Protein AF-A0A7X5N3C7-F1 (afdb_monomer)

Radius of gyration: 14.05 Å; Cα contacts (8 Å, |Δi|>4): 53; chains: 1; bounding box: 37×25×39 Å

Organism: Xanthomonas perforans (NCBI:txid442694)

Structure (mmCIF, N/CA/C/O backbone):
data_AF-A0A7X5N3C7-F1
#
_entry.id   AF-A0A7X5N3C7-F1
#
loop_
_atom_site.group_PDB
_atom_site.id
_atom_site.type_symbol
_atom_site.label_atom_id
_atom_site.label_alt_id
_atom_site.label_comp_id
_atom_site.label_asym_id
_atom_site.label_entity_id
_atom_site.label_seq_id
_atom_site.pdbx_PDB_ins_code
_atom_site.Cartn_x
_atom_site.Cartn_y
_atom_site.Cartn_z
_atom_site.occupancy
_atom_site.B_iso_or_equiv
_atom_site.auth_seq_id
_atom_site.auth_comp_id
_atom_site.auth_asym_id
_atom_site.auth_atom_id
_atom_site.pdbx_PDB_model_num
ATOM 1 N N . GLU A 1 1 ? 6.137 -14.565 -11.954 1.00 62.22 1 GLU A N 1
ATOM 2 C CA . GLU A 1 1 ? 5.604 -15.771 -11.276 1.00 62.22 1 GLU A CA 1
ATOM 3 C C . GLU A 1 1 ? 6.396 -16.221 -10.043 1.00 62.22 1 GLU A C 1
ATOM 5 O O . GLU A 1 1 ? 5.874 -16.071 -8.949 1.00 62.22 1 GLU A O 1
ATOM 10 N N . ARG A 1 2 ? 7.640 -16.731 -10.144 1.00 67.88 2 ARG A N 1
ATOM 11 C CA . ARG A 1 2 ? 8.374 -17.259 -8.959 1.00 67.88 2 ARG A CA 1
ATOM 12 C C . ARG A 1 2 ? 8.592 -16.236 -7.833 1.00 67.88 2 ARG A C 1
ATOM 14 O O . ARG A 1 2 ? 8.403 -16.576 -6.671 1.00 67.88 2 ARG A O 1
ATOM 21 N N . TRP A 1 3 ? 8.949 -14.995 -8.171 1.00 67.44 3 TRP A N 1
ATOM 22 C CA . TRP A 1 3 ? 9.099 -13.921 -7.179 1.00 67.44 3 TRP A CA 1
ATOM 23 C C . TRP A 1 3 ? 7.766 -13.544 -6.511 1.00 67.44 3 TRP A C 1
ATOM 25 O O . TRP A 1 3 ? 7.725 -13.373 -5.298 1.00 67.44 3 TRP A O 1
ATOM 35 N N . GLU A 1 4 ? 6.668 -13.498 -7.271 1.00 68.25 4 GLU A N 1
ATOM 36 C CA . GLU A 1 4 ? 5.332 -13.180 -6.736 1.00 68.25 4 GLU A CA 1
ATOM 37 C C . GLU A 1 4 ? 4.892 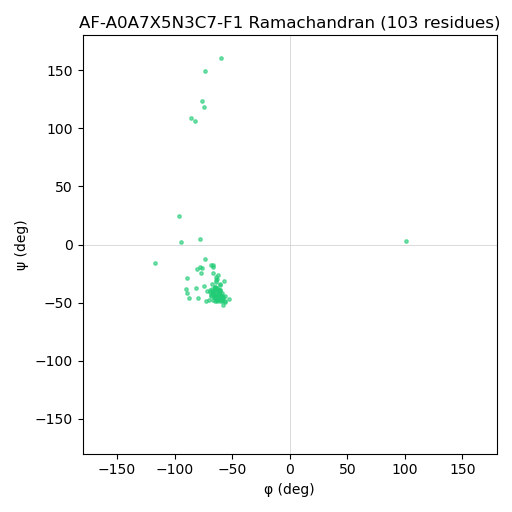-14.200 -5.673 1.00 68.25 4 GLU A C 1
ATOM 39 O O . GLU A 1 4 ? 4.313 -13.828 -4.657 1.00 68.25 4 GLU A O 1
ATOM 44 N N . ILE A 1 5 ? 5.202 -15.486 -5.884 1.00 70.38 5 ILE A N 1
ATOM 45 C CA . ILE A 1 5 ? 4.896 -16.565 -4.931 1.00 70.38 5 ILE A CA 1
ATOM 46 C C . ILE A 1 5 ? 5.762 -16.452 -3.670 1.00 70.38 5 ILE A C 1
ATOM 48 O O . ILE A 1 5 ? 5.256 -16.662 -2.569 1.00 70.38 5 ILE A O 1
ATOM 52 N N . PHE A 1 6 ? 7.048 -16.123 -3.825 1.00 69.62 6 PHE A N 1
ATOM 53 C CA . PHE A 1 6 ? 7.968 -15.928 -2.702 1.00 69.62 6 PHE A CA 1
ATOM 54 C C . PHE A 1 6 ? 7.534 -14.753 -1.820 1.00 69.62 6 PHE A C 1
ATOM 56 O O . PHE A 1 6 ? 7.402 -14.917 -0.614 1.00 69.62 6 PHE A O 1
ATOM 63 N N . GLU A 1 7 ? 7.234 -13.597 -2.417 1.00 70.25 7 GLU A N 1
ATOM 64 C CA . GLU A 1 7 ? 6.740 -12.434 -1.675 1.00 70.25 7 GLU A CA 1
ATOM 65 C C . GLU A 1 7 ? 5.456 -12.768 -0.904 1.00 70.25 7 GLU A C 1
ATOM 67 O O . GLU A 1 7 ? 5.336 -12.468 0.281 1.00 70.25 7 GLU A O 1
ATOM 72 N N . GLN A 1 8 ? 4.505 -13.440 -1.552 1.00 68.88 8 GLN A N 1
ATOM 73 C CA . GLN A 1 8 ? 3.232 -13.759 -0.920 1.00 68.88 8 GLN A CA 1
ATOM 74 C C . GLN A 1 8 ? 3.375 -14.735 0.254 1.00 68.88 8 GLN A C 1
ATOM 76 O O . GLN A 1 8 ? 2.743 -14.536 1.288 1.00 68.88 8 GLN A O 1
ATOM 81 N N . LYS A 1 9 ? 4.184 -15.788 0.104 1.00 65.25 9 LYS A N 1
ATOM 82 C CA . LYS A 1 9 ? 4.322 -16.821 1.137 1.00 65.25 9 LYS A CA 1
ATOM 83 C C . LYS A 1 9 ? 5.241 -16.403 2.275 1.00 65.25 9 LYS A C 1
ATOM 85 O O . LYS A 1 9 ? 4.885 -16.584 3.430 1.00 65.25 9 LYS A O 1
ATOM 90 N N . GLU A 1 10 ? 6.396 -15.842 1.950 1.00 63.47 10 GLU A N 1
ATOM 91 C CA . GLU A 1 10 ? 7.459 -15.633 2.934 1.00 63.47 10 GLU A CA 1
ATOM 92 C C . GLU A 1 10 ? 7.333 -14.268 3.621 1.00 63.47 10 GLU A C 1
ATOM 94 O O . GLU A 1 10 ? 7.532 -14.160 4.829 1.00 63.47 10 GLU A O 1
ATOM 99 N N . VAL A 1 11 ? 6.948 -13.222 2.878 1.00 65.69 11 VAL A N 1
ATOM 100 C CA . VAL A 1 11 ? 6.884 -11.850 3.414 1.00 65.69 11 VAL A CA 1
ATOM 101 C C . VAL A 1 11 ? 5.530 -11.584 4.069 1.00 65.69 11 VAL A C 1
ATOM 103 O O . VAL A 1 11 ? 5.477 -11.070 5.181 1.00 65.69 11 VAL A O 1
ATOM 106 N N . PHE A 1 12 ? 4.423 -11.957 3.418 1.00 70.75 12 PHE A N 1
ATOM 107 C CA . PHE A 1 12 ? 3.085 -11.724 3.977 1.00 70.75 12 PHE A CA 1
ATOM 108 C C . PHE A 1 12 ? 2.573 -12.865 4.861 1.00 70.75 12 PHE A C 1
ATOM 110 O O . PHE A 1 12 ? 1.818 -12.592 5.790 1.00 70.75 12 PHE A O 1
ATOM 117 N N . GLY A 1 13 ? 2.997 -14.112 4.627 1.00 74.75 13 GLY A N 1
ATOM 118 C CA . GLY A 1 13 ? 2.548 -15.259 5.424 1.00 74.75 13 GLY A CA 1
ATOM 119 C C . GLY A 1 13 ? 2.896 -15.136 6.910 1.00 74.75 13 GLY A C 1
ATOM 120 O O . GLY A 1 13 ? 2.055 -15.411 7.757 1.00 74.75 13 GLY A O 1
ATOM 121 N N . SER A 1 14 ? 4.080 -14.611 7.237 1.00 77.56 14 SER A N 1
ATOM 122 C CA . SER A 1 14 ? 4.509 -14.387 8.629 1.00 77.56 14 SER A CA 1
ATOM 123 C C . SER A 1 14 ? 3.690 -13.321 9.375 1.00 77.56 14 SER A C 1
ATOM 125 O O . SER A 1 14 ? 3.672 -13.295 10.604 1.00 77.56 14 SER A O 1
ATOM 127 N N . 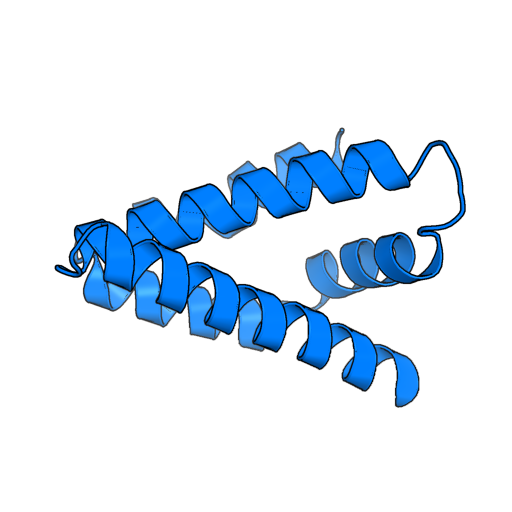LEU A 1 15 ? 2.981 -12.438 8.661 1.00 83.38 15 LEU A N 1
ATOM 128 C CA . LEU A 1 15 ? 2.107 -11.438 9.281 1.00 83.38 15 LEU A CA 1
ATOM 129 C C . LEU A 1 15 ? 0.781 -12.046 9.753 1.00 83.38 15 LEU A C 1
ATOM 131 O O . LEU A 1 15 ? 0.146 -11.494 10.656 1.00 83.38 15 LEU A O 1
ATOM 135 N N . GLU A 1 16 ? 0.345 -13.164 9.166 1.00 82.19 16 GLU A N 1
ATOM 136 C CA . GLU A 1 16 ? -0.910 -13.817 9.555 1.00 82.19 16 GLU A CA 1
ATOM 137 C C . GLU A 1 16 ? -0.845 -14.395 10.977 1.00 82.19 16 GLU A C 1
ATOM 139 O O . GLU A 1 16 ? -1.868 -14.424 11.664 1.00 82.19 16 GLU A O 1
ATOM 144 N N . ASP A 1 17 ? 0.361 -14.706 11.466 1.00 86.75 17 ASP A N 1
ATOM 145 C CA . ASP A 1 17 ? 0.612 -15.175 12.833 1.00 86.75 17 ASP A CA 1
ATOM 146 C C . ASP A 1 17 ? 0.337 -14.106 13.907 1.00 86.75 17 ASP A C 1
ATOM 148 O O . ASP A 1 17 ? 0.172 -14.436 15.081 1.00 86.75 17 ASP A O 1
ATOM 152 N N . VAL A 1 18 ? 0.263 -12.820 13.536 1.00 91.25 18 VAL A N 1
ATOM 153 C CA . VAL A 1 18 ? -0.039 -11.713 14.460 1.00 91.25 18 VAL A CA 1
ATOM 154 C C . VAL A 1 18 ? -1.561 -11.568 14.586 1.00 91.25 18 VAL A C 1
ATOM 156 O O . VAL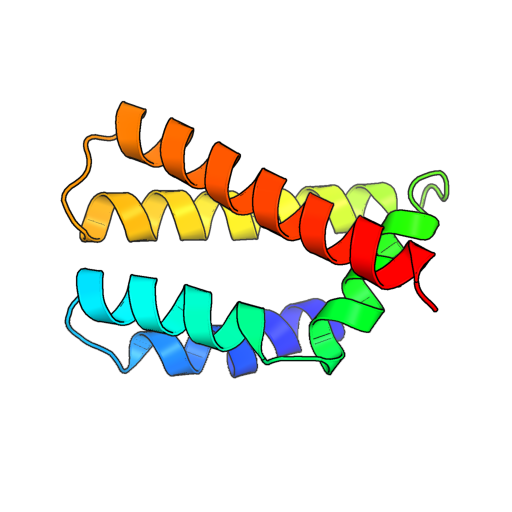 A 1 18 ? -2.176 -11.093 13.631 1.00 91.25 18 VAL A O 1
ATOM 159 N N . PRO A 1 19 ? -2.216 -11.917 15.714 1.00 91.00 19 PRO A N 1
ATOM 160 C CA . PRO A 1 19 ? -3.681 -12.000 15.761 1.00 91.00 19 PRO A CA 1
ATOM 161 C C . PRO A 1 19 ? -4.383 -10.638 15.784 1.00 91.00 19 PRO A C 1
ATOM 163 O O . PRO A 1 19 ? -5.455 -10.494 15.199 1.00 91.00 19 PRO A O 1
ATOM 166 N N . ASP A 1 20 ? -3.791 -9.641 16.452 1.00 95.06 20 ASP A N 1
ATOM 167 C CA . ASP A 1 20 ? -4.351 -8.288 16.529 1.00 95.06 20 ASP A CA 1
ATOM 168 C C . ASP A 1 20 ? -4.166 -7.551 15.188 1.00 95.06 20 ASP A C 1
ATOM 170 O O . ASP A 1 20 ? -3.024 -7.302 14.787 1.00 95.06 20 ASP A O 1
ATOM 174 N N . PRO A 1 21 ? -5.248 -7.140 14.497 1.00 93.38 21 PRO A N 1
ATOM 175 C CA . PRO A 1 21 ? -5.141 -6.480 13.197 1.00 93.38 21 PRO A CA 1
ATOM 176 C C . PRO A 1 21 ? -4.348 -5.174 13.231 1.00 93.38 21 PRO A C 1
ATOM 178 O O . PRO A 1 21 ? -3.634 -4.847 12.282 1.00 93.38 21 PRO A O 1
ATOM 181 N N . SER A 1 22 ? -4.448 -4.426 14.331 1.00 94.12 22 SER A N 1
ATOM 182 C CA . SER A 1 22 ? -3.733 -3.158 14.481 1.00 94.12 22 SER A CA 1
ATOM 183 C C . SER A 1 22 ? -2.229 -3.375 14.668 1.00 94.12 22 SER A C 1
ATOM 185 O O . SER A 1 22 ? -1.423 -2.628 14.107 1.00 94.12 22 SER A O 1
ATOM 187 N N . ALA A 1 23 ? -1.835 -4.390 15.438 1.00 95.06 23 ALA A N 1
ATOM 188 C CA . ALA A 1 23 ? -0.451 -4.825 15.575 1.00 95.06 23 ALA A CA 1
ATOM 189 C C . ALA A 1 23 ? 0.084 -5.405 14.263 1.00 95.06 23 ALA A C 1
ATOM 191 O O . ALA A 1 23 ? 1.188 -5.047 13.863 1.00 95.06 23 ALA A O 1
ATOM 192 N N . ARG A 1 24 ? -0.708 -6.214 13.547 1.00 94.06 24 ARG A N 1
ATOM 193 C CA . ARG A 1 24 ? -0.338 -6.762 12.235 1.00 94.06 24 ARG A CA 1
ATOM 194 C C . ARG A 1 24 ? -0.056 -5.659 11.219 1.00 94.06 24 ARG A C 1
ATOM 196 O O . ARG A 1 24 ? 0.950 -5.705 10.520 1.00 94.06 24 ARG A O 1
ATOM 203 N N . LEU A 1 25 ? -0.907 -4.635 11.167 1.00 92.12 25 LEU A N 1
ATOM 204 C CA . LEU A 1 25 ? -0.708 -3.484 10.288 1.00 92.12 25 LEU A CA 1
ATOM 205 C C . LEU A 1 25 ? 0.564 -2.698 10.649 1.00 92.12 25 LEU A C 1
ATOM 207 O O . LEU A 1 25 ? 1.294 -2.272 9.758 1.00 92.12 25 LEU A O 1
ATOM 211 N N . ARG A 1 26 ? 0.867 -2.532 11.943 1.00 92.56 26 ARG A N 1
ATOM 212 C CA . ARG A 1 26 ? 2.138 -1.936 12.390 1.00 92.56 26 ARG A CA 1
ATOM 213 C C . ARG A 1 26 ? 3.341 -2.788 11.979 1.00 92.56 26 ARG A C 1
ATOM 215 O O . ARG A 1 26 ? 4.303 -2.239 11.447 1.00 92.56 26 ARG A O 1
ATOM 222 N N . ALA A 1 27 ? 3.261 -4.104 12.165 1.00 91.38 27 ALA A N 1
ATOM 223 C CA . ALA A 1 27 ? 4.303 -5.046 11.770 1.00 91.38 27 ALA A CA 1
ATOM 224 C C . ALA A 1 27 ? 4.543 -5.028 10.252 1.00 91.38 27 ALA A C 1
ATOM 226 O O . ALA A 1 27 ? 5.691 -5.019 9.823 1.00 91.38 27 ALA A O 1
ATOM 227 N N . LEU A 1 28 ? 3.486 -4.912 9.439 1.00 89.31 28 LEU A N 1
ATOM 228 C CA . LEU A 1 28 ? 3.599 -4.735 7.989 1.00 89.31 28 LEU A CA 1
ATOM 229 C C . LEU A 1 28 ? 4.446 -3.506 7.632 1.00 89.31 28 LEU A C 1
ATOM 231 O O . LEU A 1 28 ? 5.357 -3.605 6.814 1.00 89.31 28 LEU A O 1
ATOM 235 N N . PHE A 1 29 ? 4.157 -2.349 8.235 1.00 88.69 29 PHE A N 1
ATOM 236 C CA . PHE A 1 29 ? 4.931 -1.134 7.970 1.00 88.69 29 PHE A CA 1
ATOM 237 C C . PHE A 1 29 ? 6.389 -1.273 8.411 1.00 88.69 29 PHE A C 1
ATOM 239 O O . PHE A 1 29 ? 7.278 -0.791 7.715 1.00 88.69 29 PHE A O 1
ATOM 246 N N . GLN A 1 30 ? 6.647 -1.948 9.532 1.00 88.38 30 GLN A N 1
ATOM 247 C CA . GLN A 1 30 ? 8.009 -2.220 9.991 1.00 88.38 30 GLN A CA 1
ATOM 248 C C . GLN A 1 30 ? 8.752 -3.150 9.031 1.00 88.38 30 GLN A C 1
ATOM 250 O O . GLN A 1 30 ? 9.882 -2.846 8.663 1.00 88.38 30 GLN A O 1
ATOM 255 N N . LEU A 1 31 ? 8.115 -4.228 8.577 1.00 84.19 31 LEU A N 1
ATOM 256 C CA . LEU A 1 31 ? 8.684 -5.173 7.620 1.00 84.19 31 LEU A CA 1
ATOM 257 C C . LEU A 1 31 ? 9.079 -4.463 6.319 1.00 84.19 31 LEU A C 1
ATOM 259 O O . LEU A 1 31 ? 10.231 -4.505 5.902 1.00 84.19 31 LEU A O 1
ATOM 263 N N . VAL A 1 32 ? 8.146 -3.713 5.731 1.00 81.56 32 VAL A N 1
ATOM 264 C CA . VAL A 1 32 ? 8.365 -2.959 4.487 1.00 81.56 32 VAL A CA 1
ATOM 265 C C . VAL A 1 32 ? 9.346 -1.789 4.671 1.00 81.56 32 VAL A C 1
ATOM 267 O O . VAL A 1 32 ? 9.885 -1.284 3.700 1.00 81.56 32 VAL A O 1
ATOM 270 N N . ALA A 1 33 ? 9.623 -1.336 5.892 1.00 78.81 33 ALA A N 1
ATOM 271 C CA . ALA A 1 33 ? 10.663 -0.331 6.119 1.00 78.81 33 ALA A CA 1
ATOM 272 C C . ALA A 1 33 ? 12.087 -0.924 6.157 1.00 78.81 33 ALA A C 1
ATOM 274 O O . ALA A 1 33 ? 13.046 -0.183 5.958 1.00 78.81 33 ALA A O 1
ATOM 275 N N . HIS A 1 34 ? 12.238 -2.230 6.419 1.00 76.25 34 HIS A N 1
ATOM 276 C CA . HIS A 1 34 ? 13.542 -2.870 6.655 1.00 76.25 34 HIS A CA 1
ATOM 277 C C . HIS A 1 34 ? 13.916 -3.948 5.615 1.00 76.25 34 HIS A C 1
ATOM 279 O O . HIS A 1 34 ? 15.085 -4.322 5.522 1.00 76.25 34 HIS A O 1
ATOM 285 N N . GLU A 1 35 ? 12.967 -4.448 4.818 1.00 68.69 35 GLU A N 1
ATOM 286 C CA . GLU A 1 35 ? 13.190 -5.546 3.863 1.00 68.69 35 GLU A CA 1
ATOM 287 C C . GLU A 1 35 ? 13.800 -5.099 2.525 1.00 68.69 35 GLU A C 1
ATOM 289 O O . GLU A 1 35 ? 13.126 -4.574 1.648 1.00 68.69 35 GLU A O 1
ATOM 294 N N . VAL A 1 36 ? 15.082 -5.384 2.289 1.00 63.47 36 VAL A N 1
ATOM 295 C CA . VAL A 1 36 ? 15.807 -4.848 1.117 1.00 63.47 36 VAL A CA 1
ATOM 296 C C . VAL A 1 36 ? 15.558 -5.634 -0.183 1.00 63.47 36 VAL A C 1
ATOM 298 O O . VAL A 1 36 ? 15.471 -5.051 -1.265 1.00 63.47 36 VAL A O 1
ATOM 301 N N . LYS A 1 37 ? 15.440 -6.969 -0.128 1.00 66.81 37 LYS A N 1
ATOM 302 C CA . LYS A 1 37 ? 15.436 -7.809 -1.349 1.00 66.81 37 LYS A CA 1
ATOM 303 C C . LYS A 1 37 ? 14.174 -7.668 -2.216 1.00 66.81 37 LYS A C 1
ATOM 305 O O . LYS A 1 37 ? 14.323 -7.487 -3.427 1.00 66.81 37 LYS A O 1
ATOM 310 N N . PRO A 1 38 ? 12.941 -7.728 -1.672 1.00 72.19 38 PRO A N 1
ATOM 311 C CA . PRO A 1 38 ? 11.732 -7.539 -2.478 1.00 72.19 38 PRO A CA 1
ATOM 312 C C . PRO A 1 38 ? 11.652 -6.133 -3.082 1.00 72.19 38 PRO A C 1
ATOM 314 O O . PRO A 1 38 ? 11.096 -5.953 -4.165 1.00 72.19 38 PRO A O 1
ATOM 317 N N . HIS A 1 39 ? 12.237 -5.143 -2.402 1.00 78.38 39 HIS A N 1
ATOM 318 C CA . HIS A 1 39 ? 12.270 -3.754 -2.850 1.00 78.38 39 HIS A CA 1
ATOM 319 C C . HIS A 1 39 ? 13.106 -3.573 -4.105 1.00 78.38 39 HIS A C 1
ATOM 321 O O . HIS A 1 39 ? 12.635 -2.909 -5.018 1.00 78.38 39 HIS A O 1
ATOM 327 N N . VAL A 1 40 ? 14.271 -4.223 -4.192 1.00 80.06 40 VAL A N 1
ATOM 328 C CA . VAL A 1 40 ? 15.132 -4.164 -5.386 1.00 80.06 40 VAL A CA 1
ATOM 329 C C . VAL A 1 40 ? 14.423 -4.745 -6.610 1.00 80.06 40 VAL A C 1
ATOM 331 O O . VAL A 1 40 ? 14.415 -4.142 -7.674 1.00 80.06 40 VAL A O 1
ATOM 334 N N . ILE A 1 41 ? 13.775 -5.906 -6.483 1.00 82.69 41 ILE A N 1
ATOM 335 C CA . ILE A 1 41 ? 13.081 -6.513 -7.632 1.00 82.69 41 ILE A CA 1
ATOM 336 C C . ILE A 1 41 ? 11.915 -5.629 -8.073 1.00 82.69 41 ILE A C 1
ATOM 338 O O . ILE A 1 41 ? 11.754 -5.355 -9.261 1.00 82.69 41 ILE A O 1
ATOM 342 N N . TYR A 1 42 ? 11.108 -5.160 -7.121 1.00 83.94 42 TYR A N 1
ATOM 343 C CA . TYR A 1 42 ? 9.974 -4.305 -7.439 1.00 83.94 42 TYR A CA 1
ATOM 344 C C . TYR A 1 42 ? 10.411 -2.962 -8.038 1.00 83.94 42 TYR A C 1
ATOM 346 O O . TYR A 1 42 ? 9.770 -2.466 -8.961 1.00 83.94 42 TYR A O 1
ATOM 354 N N . SER A 1 43 ? 11.516 -2.392 -7.558 1.00 85.88 43 SER A N 1
ATOM 355 C CA . SER A 1 43 ? 12.056 -1.129 -8.049 1.00 85.88 43 SER A CA 1
ATOM 356 C C . SER A 1 43 ? 12.617 -1.252 -9.473 1.00 85.88 43 SER A C 1
ATOM 358 O O . SER A 1 43 ? 12.345 -0.387 -10.304 1.00 85.88 43 SER A O 1
ATOM 360 N N . GLU A 1 44 ? 13.290 -2.355 -9.813 1.00 87.56 44 GLU A N 1
ATOM 361 C CA . GLU A 1 44 ? 13.718 -2.628 -11.193 1.00 87.56 44 GLU A CA 1
ATOM 362 C C . GLU A 1 44 ? 12.524 -2.835 -12.139 1.00 87.56 44 GLU A C 1
ATOM 364 O O . GLU A 1 44 ? 12.524 -2.334 -13.264 1.00 87.56 44 GLU A O 1
ATOM 369 N N . L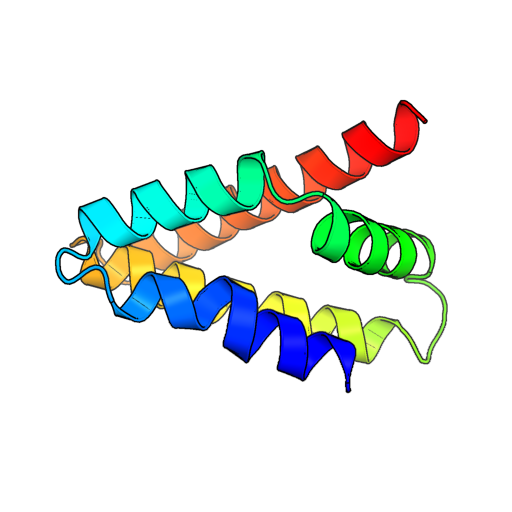EU A 1 45 ? 11.454 -3.492 -11.677 1.00 88.06 45 LEU A N 1
ATOM 370 C CA . LEU A 1 45 ? 10.215 -3.596 -12.457 1.00 88.06 45 LEU A CA 1
ATOM 371 C C . LEU A 1 45 ? 9.556 -2.221 -12.668 1.00 88.06 45 LEU A C 1
ATOM 373 O O . LEU A 1 45 ? 9.037 -1.959 -13.751 1.00 88.06 45 LEU A O 1
ATOM 377 N N . LEU A 1 46 ? 9.608 -1.323 -11.677 1.00 87.44 46 LEU A N 1
ATOM 378 C CA . LEU A 1 46 ? 9.130 0.055 -11.832 1.00 87.44 46 LEU A CA 1
ATOM 379 C C . LEU A 1 46 ? 9.954 0.845 -12.863 1.00 87.44 46 LEU A C 1
ATOM 381 O O . LEU A 1 46 ? 9.376 1.621 -13.622 1.00 87.44 46 LEU A O 1
ATOM 385 N N . LYS A 1 47 ? 11.276 0.638 -12.941 1.00 87.81 47 LYS A N 1
ATOM 386 C CA . LYS A 1 47 ? 12.123 1.257 -13.982 1.00 87.81 47 LYS A CA 1
ATOM 387 C C . LYS A 1 47 ? 11.765 0.775 -15.390 1.00 87.81 47 LYS A C 1
ATOM 389 O O . LYS A 1 47 ? 11.883 1.534 -16.344 1.00 87.81 47 LYS A O 1
ATOM 394 N N . ALA A 1 48 ? 11.315 -0.472 -15.521 1.00 89.50 48 ALA A N 1
ATOM 395 C CA . ALA A 1 48 ? 10.994 -1.106 -16.797 1.00 89.50 48 ALA A CA 1
ATOM 396 C C . ALA A 1 48 ? 9.497 -1.041 -17.167 1.00 89.50 48 ALA A C 1
ATOM 398 O O . ALA A 1 48 ? 9.022 -1.881 -17.932 1.00 89.50 48 ALA A O 1
ATOM 399 N N . LEU A 1 49 ? 8.738 -0.068 -16.645 1.00 86.94 49 LEU A N 1
ATOM 400 C CA . LEU A 1 49 ? 7.285 0.048 -16.860 1.00 86.94 49 LEU A CA 1
ATOM 401 C C . LEU A 1 49 ? 6.862 0.131 -18.335 1.00 86.94 49 LEU A C 1
ATOM 403 O O . LEU A 1 49 ? 5.788 -0.361 -18.688 1.00 86.94 49 LEU A O 1
ATOM 407 N N . ASP A 1 50 ? 7.705 0.707 -19.191 1.00 88.62 50 ASP A N 1
ATOM 408 C CA . ASP A 1 50 ? 7.448 0.813 -20.632 1.00 88.62 50 ASP A CA 1
ATOM 409 C C . ASP A 1 50 ? 7.617 -0.525 -21.369 1.00 88.62 50 ASP A C 1
ATOM 411 O O . ASP A 1 50 ? 7.192 -0.673 -22.516 1.00 88.62 50 ASP A O 1
ATOM 415 N N . HIS A 1 51 ? 8.199 -1.537 -20.717 1.00 91.75 51 HIS A N 1
ATOM 416 C CA . HIS A 1 51 ? 8.345 -2.857 -21.304 1.00 91.75 51 HIS A CA 1
ATOM 417 C C . HIS A 1 51 ? 6.996 -3.608 -21.279 1.00 91.75 51 HIS A C 1
ATOM 419 O O . HIS A 1 51 ? 6.435 -3.852 -20.203 1.00 91.75 51 HIS A O 1
ATOM 425 N N . PRO A 1 52 ? 6.476 -4.079 -22.431 1.00 90.81 52 PRO A N 1
ATOM 426 C CA . PRO A 1 52 ? 5.122 -4.635 -22.530 1.00 90.81 52 PRO A CA 1
ATOM 427 C C . PRO A 1 52 ? 4.900 -5.893 -21.676 1.00 90.81 52 PRO A C 1
ATOM 429 O O . PRO A 1 52 ? 3.784 -6.146 -21.232 1.00 90.81 52 PRO A O 1
ATOM 432 N N . ALA A 1 53 ? 5.954 -6.664 -21.387 1.00 90.44 53 ALA A N 1
ATOM 433 C CA . ALA A 1 53 ? 5.866 -7.817 -20.484 1.00 90.44 53 ALA A CA 1
ATOM 434 C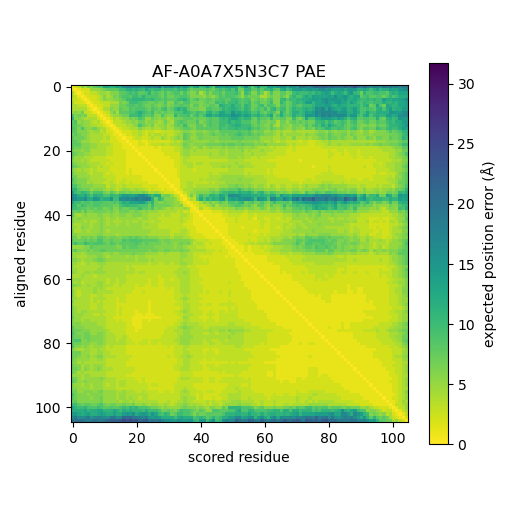 C . ALA A 1 53 ? 5.834 -7.448 -18.984 1.00 90.44 53 ALA A C 1
ATOM 436 O O . ALA A 1 53 ? 5.414 -8.264 -18.166 1.00 90.44 53 ALA A O 1
ATOM 437 N N . VAL A 1 54 ? 6.278 -6.243 -18.611 1.00 89.94 54 VAL A N 1
ATOM 438 C CA . VAL A 1 54 ? 6.414 -5.810 -17.209 1.00 89.94 54 VAL A CA 1
ATOM 439 C C . VAL A 1 54 ? 5.127 -5.173 -16.704 1.00 89.94 54 VAL A C 1
ATOM 441 O O . VAL A 1 54 ? 4.682 -5.479 -15.597 1.00 89.94 54 VAL A O 1
ATOM 444 N N . ARG A 1 55 ? 4.477 -4.348 -17.529 1.00 89.44 55 ARG A N 1
ATOM 445 C CA . ARG A 1 55 ? 3.260 -3.621 -17.146 1.00 89.44 55 ARG A CA 1
ATOM 446 C C . ARG A 1 55 ? 2.149 -4.519 -16.574 1.00 89.44 55 ARG A C 1
ATOM 448 O O . ARG A 1 55 ? 1.697 -4.234 -15.467 1.00 89.44 55 ARG A O 1
ATOM 455 N N . PRO A 1 56 ? 1.794 -5.667 -17.189 1.00 91.06 56 PRO A N 1
ATOM 456 C CA . PRO A 1 56 ? 0.783 -6.558 -16.619 1.00 91.06 56 PRO A CA 1
ATOM 457 C C . PRO A 1 56 ? 1.185 -7.165 -15.267 1.00 91.06 56 PRO A C 1
ATOM 459 O O . PRO A 1 56 ? 0.319 -7.521 -14.470 1.00 91.06 56 PRO A O 1
ATOM 462 N N . VAL A 1 57 ? 2.487 -7.336 -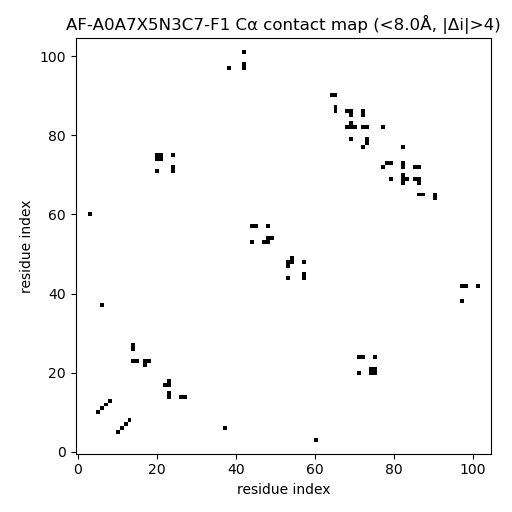15.010 1.00 88.94 57 VAL A N 1
ATOM 463 C CA . VAL A 1 57 ? 2.995 -7.853 -13.730 1.00 88.94 57 VAL A CA 1
ATOM 464 C C . VAL A 1 57 ? 2.841 -6.790 -12.650 1.00 88.94 57 VAL A C 1
ATOM 466 O O . VAL A 1 57 ? 2.284 -7.086 -11.593 1.00 88.94 57 VAL A O 1
ATOM 469 N N . ILE A 1 58 ? 3.272 -5.555 -12.930 1.00 89.50 58 ILE A N 1
ATOM 470 C CA . ILE A 1 58 ? 3.108 -4.432 -12.002 1.00 89.50 58 ILE A CA 1
ATOM 471 C C . ILE A 1 58 ? 1.633 -4.219 -11.672 1.00 89.50 58 ILE A C 1
ATOM 473 O O . ILE A 1 58 ? 1.306 -4.114 -10.492 1.00 89.50 58 ILE A O 1
ATOM 477 N N . ASP A 1 59 ? 0.739 -4.234 -12.661 1.00 90.12 59 ASP A N 1
ATOM 478 C CA . ASP A 1 59 ? -0.695 -4.034 -12.429 1.00 90.12 59 ASP A CA 1
ATOM 479 C C . ASP A 1 59 ? -1.264 -5.086 -11.461 1.00 90.12 59 ASP A C 1
ATOM 481 O O . ASP A 1 59 ? -1.912 -4.745 -10.468 1.00 90.12 59 ASP A O 1
ATOM 485 N N . ARG A 1 60 ? -0.960 -6.375 -11.682 1.00 90.06 60 ARG A N 1
ATOM 486 C CA . ARG A 1 60 ? -1.430 -7.465 -10.807 1.00 90.06 60 ARG A CA 1
ATOM 487 C C . ARG A 1 60 ? -0.870 -7.365 -9.390 1.00 90.06 60 ARG A C 1
ATOM 489 O O . ARG A 1 60 ? -1.608 -7.568 -8.427 1.00 90.06 60 ARG A O 1
ATOM 496 N N . VAL A 1 61 ? 0.422 -7.076 -9.253 1.00 87.69 61 VAL A N 1
ATOM 497 C CA . VAL A 1 61 ? 1.090 -6.978 -7.946 1.00 87.69 61 VAL A CA 1
ATOM 498 C C . VAL A 1 61 ? 0.588 -5.756 -7.178 1.00 87.69 61 VAL A C 1
ATOM 500 O O . VAL A 1 61 ? 0.254 -5.867 -5.998 1.00 87.69 61 VAL A O 1
ATOM 503 N N . SER A 1 62 ? 0.465 -4.611 -7.850 1.00 90.12 62 SER A N 1
ATOM 504 C CA . SER A 1 62 ? -0.062 -3.374 -7.267 1.00 90.12 62 SER A CA 1
ATOM 505 C C . SER A 1 62 ? -1.484 -3.569 -6.763 1.00 90.12 62 SER A C 1
ATOM 507 O O . SER A 1 62 ? -1.782 -3.219 -5.621 1.00 90.12 62 SER A O 1
ATOM 509 N N . GLN A 1 6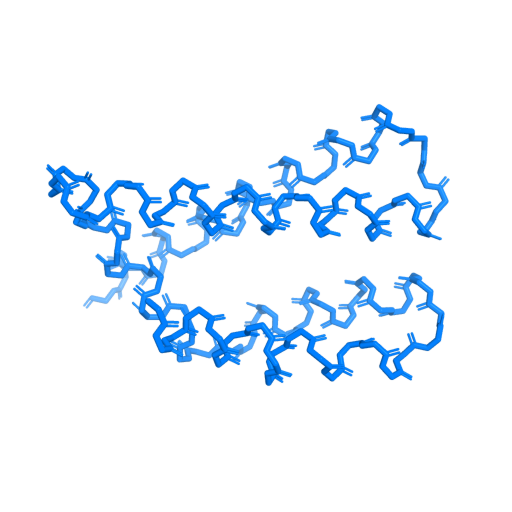3 ? -2.341 -4.192 -7.578 1.00 92.25 63 GLN A N 1
ATOM 510 C CA . GLN A 1 63 ? -3.723 -4.475 -7.209 1.00 92.25 63 GLN A CA 1
ATOM 511 C C . GLN A 1 63 ? -3.801 -5.374 -5.970 1.00 92.25 63 GLN A C 1
ATOM 513 O O . GLN A 1 63 ? -4.467 -5.020 -5.003 1.00 92.25 63 GLN A O 1
ATOM 518 N N . ARG A 1 64 ? -3.049 -6.483 -5.941 1.00 89.69 64 ARG A N 1
ATOM 519 C CA . ARG A 1 64 ? -3.018 -7.392 -4.780 1.00 89.69 64 ARG A CA 1
ATOM 520 C C . ARG A 1 64 ? -2.559 -6.697 -3.499 1.00 89.69 64 ARG A C 1
ATOM 522 O O . ARG A 1 64 ? -3.165 -6.893 -2.449 1.00 89.69 64 ARG A O 1
ATOM 529 N N . ARG A 1 65 ? -1.507 -5.877 -3.574 1.00 90.31 65 ARG A N 1
ATOM 530 C CA . ARG A 1 65 ? -0.998 -5.131 -2.412 1.00 90.31 65 ARG A CA 1
ATOM 531 C C . ARG A 1 65 ? -2.003 -4.084 -1.929 1.00 90.31 65 ARG A C 1
ATOM 533 O O . ARG A 1 65 ? -2.191 -3.938 -0.723 1.00 90.31 65 ARG A O 1
ATOM 540 N N . LEU A 1 66 ? -2.680 -3.391 -2.847 1.00 94.00 66 LEU A N 1
ATOM 541 C CA . LEU A 1 66 ? -3.766 -2.472 -2.505 1.00 94.00 66 LEU A CA 1
ATOM 542 C C . LEU A 1 66 ? -4.929 -3.203 -1.828 1.00 94.00 66 LEU A C 1
ATOM 544 O O . LEU A 1 66 ? -5.398 -2.743 -0.790 1.00 94.00 66 LEU A O 1
ATOM 54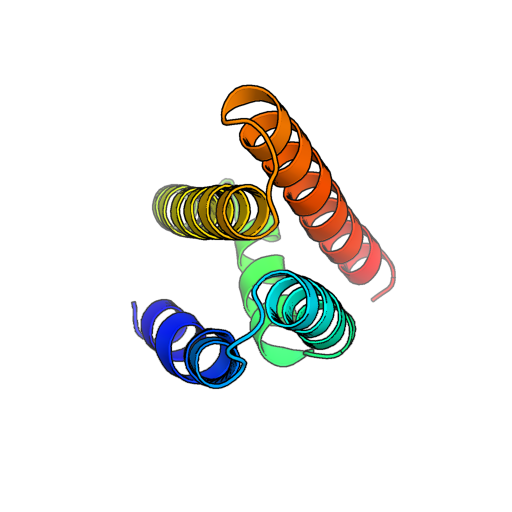8 N N . ASP A 1 67 ? -5.354 -4.350 -2.356 1.00 94.38 67 ASP A N 1
ATOM 549 C CA . ASP A 1 67 ? -6.436 -5.149 -1.773 1.00 94.38 67 ASP A CA 1
ATOM 550 C C . ASP A 1 67 ? -6.084 -5.639 -0.363 1.00 94.38 67 ASP A C 1
ATOM 552 O O . ASP A 1 67 ? -6.902 -5.531 0.556 1.00 94.38 67 ASP A O 1
ATOM 556 N N . TYR A 1 68 ? -4.841 -6.083 -0.158 1.00 91.25 68 TYR A N 1
ATOM 557 C CA . TYR A 1 68 ? -4.337 -6.467 1.160 1.00 91.25 68 TYR A CA 1
ATOM 558 C C . TYR A 1 68 ? -4.330 -5.292 2.150 1.00 91.25 68 TYR A C 1
ATOM 560 O O . TYR A 1 68 ? -4.783 -5.435 3.289 1.00 91.25 68 TYR A O 1
ATOM 568 N N . LEU A 1 69 ? -3.879 -4.106 1.725 1.00 94.44 69 LEU A N 1
ATOM 569 C CA . LEU A 1 69 ? -3.909 -2.901 2.560 1.00 94.44 69 LEU A CA 1
ATOM 570 C C . LEU A 1 69 ? -5.343 -2.494 2.914 1.00 94.44 69 LEU A C 1
ATOM 572 O O . LEU A 1 69 ? -5.617 -2.179 4.071 1.00 94.44 69 LEU A O 1
ATOM 576 N N . ILE A 1 70 ? -6.271 -2.539 1.952 1.00 97.38 70 ILE A N 1
ATOM 577 C CA . ILE A 1 70 ? -7.690 -2.249 2.196 1.00 97.38 70 ILE A CA 1
ATOM 578 C C . ILE A 1 70 ? -8.241 -3.213 3.248 1.00 97.38 70 ILE A C 1
ATOM 580 O O . ILE A 1 70 ? -8.866 -2.769 4.211 1.00 97.38 70 ILE A O 1
ATOM 584 N N . ALA A 1 71 ? -8.000 -4.517 3.094 1.00 94.94 71 ALA A N 1
ATOM 585 C CA . ALA A 1 71 ? -8.433 -5.519 4.061 1.00 94.94 71 ALA A CA 1
ATOM 586 C C . ALA A 1 71 ? -7.830 -5.262 5.451 1.00 94.94 71 ALA A C 1
ATOM 588 O O . ALA A 1 71 ? -8.563 -5.253 6.439 1.00 94.94 71 ALA A O 1
ATOM 589 N N . SER A 1 72 ? -6.533 -4.960 5.518 1.00 94.19 72 SER A N 1
ATOM 590 C CA . SER A 1 72 ? -5.818 -4.693 6.771 1.00 94.19 72 SER A CA 1
ATOM 591 C C . SER A 1 72 ? -6.377 -3.472 7.506 1.00 94.19 72 SER A C 1
ATOM 593 O O . SER A 1 72 ? -6.679 -3.546 8.695 1.00 94.19 72 SER A O 1
ATOM 595 N N . PHE A 1 73 ? -6.602 -2.356 6.804 1.00 97.19 73 PHE A N 1
ATOM 596 C CA . PHE A 1 73 ? -7.192 -1.158 7.406 1.00 97.19 73 PHE A CA 1
ATOM 597 C C . PHE A 1 73 ? -8.632 -1.389 7.877 1.00 97.19 73 PHE A C 1
ATOM 599 O O . PHE A 1 73 ? -9.015 -0.890 8.934 1.00 97.19 73 PHE A O 1
ATOM 606 N N . ARG A 1 74 ? -9.424 -2.176 7.137 1.00 97.62 74 ARG A N 1
ATOM 607 C CA . ARG A 1 74 ? -10.778 -2.553 7.568 1.00 97.62 74 ARG A CA 1
ATOM 608 C C . ARG A 1 74 ? -10.764 -3.417 8.823 1.00 97.62 74 ARG A C 1
ATOM 610 O O . ARG A 1 74 ? -11.554 -3.171 9.726 1.00 97.62 74 ARG A O 1
ATOM 617 N N . GLN A 1 75 ? -9.877 -4.409 8.888 1.00 95.44 75 GLN A N 1
ATOM 618 C CA . GLN A 1 75 ? -9.723 -5.255 10.074 1.00 95.44 75 GLN A CA 1
ATOM 619 C C . GLN A 1 75 ? -9.248 -4.443 11.289 1.00 95.44 75 GLN A C 1
ATOM 621 O O . GLN A 1 75 ? -9.639 -4.745 12.410 1.00 95.44 75 GLN A O 1
ATOM 626 N N . ALA A 1 76 ? -8.476 -3.375 11.069 1.00 95.81 76 ALA A N 1
ATOM 627 C CA . ALA A 1 76 ? -8.087 -2.411 12.099 1.00 95.81 76 ALA A CA 1
ATOM 628 C C . ALA A 1 76 ? -9.194 -1.395 12.469 1.00 95.81 76 ALA A C 1
ATOM 630 O O . ALA A 1 76 ? -8.948 -0.485 13.257 1.00 95.81 76 ALA A O 1
ATOM 631 N N . GLY A 1 77 ? -10.409 -1.534 11.922 1.00 97.25 77 GLY A N 1
ATOM 632 C CA . GLY A 1 77 ? -11.593 -0.775 12.335 1.00 97.25 77 GLY A CA 1
ATOM 633 C C . GLY A 1 77 ? -11.984 0.405 11.442 1.00 97.25 77 GLY A C 1
ATOM 634 O O . GLY A 1 77 ? -12.945 1.102 11.764 1.00 97.25 77 GLY A O 1
ATOM 635 N N . LEU A 1 78 ? -11.297 0.649 10.320 1.00 98.12 78 LEU A N 1
ATOM 636 C CA . LEU A 1 78 ? -11.688 1.727 9.401 1.00 98.12 78 LEU A CA 1
ATOM 637 C C . LEU A 1 78 ? -12.949 1.363 8.606 1.00 98.12 78 LEU A C 1
ATOM 639 O O . LEU A 1 78 ? -13.175 0.207 8.228 1.00 98.12 78 LEU A O 1
ATOM 643 N N . SER A 1 79 ? -13.734 2.390 8.264 1.00 98.31 79 SER A N 1
ATOM 644 C CA . SER A 1 79 ? -14.819 2.255 7.294 1.00 98.31 79 SER A CA 1
ATOM 645 C C . SER A 1 79 ? -14.274 1.805 5.931 1.00 98.31 79 SER A C 1
ATOM 647 O O . SER A 1 79 ? -13.088 1.952 5.629 1.00 98.31 79 SER A O 1
ATOM 649 N N . ARG A 1 80 ? -15.135 1.263 5.060 1.00 96.88 80 ARG A N 1
ATOM 650 C CA . ARG A 1 80 ? -14.712 0.830 3.715 1.00 96.88 80 ARG A CA 1
ATOM 651 C C . ARG A 1 80 ? -14.055 1.971 2.931 1.00 96.88 80 ARG A C 1
ATOM 653 O O . ARG A 1 80 ? -13.029 1.747 2.293 1.00 96.88 80 ARG A O 1
ATOM 660 N N . THR A 1 81 ? -14.655 3.156 2.973 1.00 98.31 81 THR A N 1
ATOM 661 C CA . THR A 1 81 ? -14.175 4.341 2.257 1.00 98.31 81 THR A CA 1
ATOM 662 C C . THR A 1 81 ? -12.837 4.805 2.827 1.00 98.31 81 THR A C 1
ATOM 664 O O . THR A 1 81 ? -11.874 4.959 2.076 1.00 98.31 81 THR A O 1
ATOM 667 N N . ASP A 1 82 ? -12.725 4.912 4.153 1.00 98.44 82 ASP A N 1
ATOM 668 C CA . ASP A 1 82 ? -11.477 5.337 4.798 1.00 98.44 82 ASP A CA 1
ATOM 669 C C . ASP A 1 82 ? -10.346 4.341 4.552 1.00 98.44 82 ASP A C 1
ATOM 671 O O . ASP A 1 82 ? -9.225 4.743 4.250 1.00 98.44 82 ASP A O 1
ATOM 675 N N . ALA A 1 83 ? -10.635 3.039 4.598 1.00 98.38 83 ALA A N 1
ATOM 676 C CA . ALA A 1 83 ? -9.658 2.000 4.302 1.00 98.38 83 ALA A CA 1
ATOM 677 C C . ALA A 1 83 ? -9.136 2.091 2.860 1.00 98.38 83 ALA A C 1
ATOM 679 O O . ALA A 1 83 ? -7.936 1.945 2.638 1.00 98.38 83 ALA A O 1
ATOM 680 N N . GLN A 1 84 ? -10.000 2.389 1.882 1.00 98.25 84 GLN A N 1
ATOM 681 C CA . GLN A 1 84 ? -9.584 2.611 0.492 1.00 98.25 84 GLN A CA 1
ATOM 682 C C . GLN A 1 84 ? -8.674 3.830 0.350 1.00 98.25 84 GLN A C 1
ATOM 684 O O . GLN A 1 84 ? -7.634 3.748 -0.305 1.00 98.25 84 GLN A O 1
ATOM 689 N N . HIS A 1 85 ? -9.035 4.953 0.971 1.00 98.31 85 HIS A N 1
ATOM 690 C CA . HIS A 1 85 ? -8.203 6.154 0.938 1.00 98.31 85 HIS A CA 1
ATOM 691 C C . HIS A 1 85 ? -6.859 5.929 1.633 1.00 98.31 85 HIS A C 1
ATOM 693 O O . HIS A 1 85 ? -5.813 6.281 1.085 1.00 98.31 85 HIS A O 1
ATOM 699 N N . ARG A 1 86 ? -6.867 5.283 2.803 1.00 98.00 86 ARG A N 1
ATOM 700 C CA . ARG A 1 86 ? -5.658 5.013 3.583 1.00 98.00 86 ARG A CA 1
ATOM 701 C C . ARG A 1 86 ? -4.735 4.012 2.890 1.00 98.00 86 ARG A C 1
ATOM 703 O O . ARG A 1 86 ? -3.528 4.230 2.882 1.00 98.00 86 ARG A O 1
ATOM 710 N N . ALA A 1 87 ? -5.288 2.984 2.245 1.00 97.19 87 ALA A N 1
ATOM 711 C CA . ALA A 1 87 ? -4.527 2.034 1.438 1.00 97.19 87 ALA A CA 1
ATOM 712 C C . ALA A 1 87 ? -3.838 2.712 0.249 1.00 97.19 87 ALA A C 1
ATOM 714 O O . ALA A 1 87 ? -2.642 2.517 0.050 1.00 97.19 87 ALA A O 1
ATOM 715 N N . ARG A 1 88 ? -4.558 3.559 -0.501 1.00 97.25 88 ARG A N 1
ATOM 716 C CA . ARG A 1 88 ? -3.975 4.324 -1.617 1.00 97.25 88 ARG A CA 1
ATOM 717 C C . ARG A 1 88 ? -2.846 5.237 -1.147 1.00 97.25 88 ARG A C 1
ATOM 719 O O . ARG A 1 88 ? -1.793 5.254 -1.774 1.00 97.25 88 ARG A O 1
ATOM 726 N N . LEU A 1 89 ? -3.048 5.954 -0.039 1.00 97.62 89 LEU A N 1
ATOM 727 C CA . LEU A 1 89 ? -2.034 6.847 0.522 1.00 97.62 89 LEU A CA 1
ATOM 728 C C . LEU A 1 89 ? -0.782 6.078 0.970 1.00 97.62 89 LEU A C 1
ATOM 730 O O . LEU A 1 89 ? 0.329 6.465 0.619 1.00 97.62 89 LEU A O 1
ATOM 734 N N . ALA A 1 90 ? -0.958 4.979 1.707 1.00 95.25 90 ALA A N 1
ATOM 735 C CA . ALA A 1 90 ? 0.147 4.139 2.166 1.00 95.25 90 ALA A CA 1
ATOM 736 C C . ALA A 1 90 ? 0.928 3.533 0.992 1.00 95.25 90 ALA A C 1
ATOM 738 O O . ALA A 1 90 ? 2.157 3.545 0.985 1.00 95.25 90 ALA A O 1
ATOM 739 N N . TYR A 1 91 ? 0.217 3.048 -0.026 1.00 94.00 91 TYR A N 1
ATOM 740 C CA . TYR A 1 91 ? 0.833 2.460 -1.206 1.00 94.00 91 TYR A CA 1
ATOM 741 C C . TYR A 1 91 ? 1.598 3.494 -2.044 1.00 94.00 91 TYR A C 1
ATOM 743 O O . TYR A 1 91 ? 2.722 3.231 -2.465 1.00 94.00 91 TYR A O 1
ATOM 751 N N . ALA A 1 92 ? 1.036 4.693 -2.228 1.00 94.44 92 ALA A N 1
ATOM 752 C CA . ALA A 1 92 ? 1.720 5.792 -2.906 1.00 94.44 92 ALA A CA 1
ATOM 753 C C . ALA A 1 92 ? 2.996 6.217 -2.161 1.00 94.44 92 ALA A C 1
ATOM 755 O O . ALA A 1 92 ? 4.036 6.396 -2.790 1.00 94.44 92 ALA A O 1
ATOM 756 N N . ALA A 1 93 ? 2.940 6.317 -0.828 1.00 92.88 93 ALA A N 1
ATOM 757 C CA . ALA A 1 93 ? 4.110 6.618 -0.006 1.00 92.88 93 ALA A CA 1
ATOM 758 C C . ALA A 1 93 ? 5.209 5.554 -0.157 1.00 92.88 93 ALA A C 1
ATOM 760 O O . ALA A 1 93 ? 6.379 5.898 -0.290 1.00 92.88 93 ALA A O 1
ATOM 761 N N . TYR A 1 94 ? 4.835 4.273 -0.202 1.00 89.50 94 TYR A N 1
ATOM 762 C CA . TYR A 1 94 ? 5.775 3.176 -0.424 1.00 89.50 94 TYR A CA 1
ATOM 763 C C . TYR A 1 94 ? 6.432 3.224 -1.813 1.00 89.50 94 TYR A C 1
ATOM 765 O O . TYR A 1 94 ? 7.652 3.137 -1.919 1.00 89.50 94 TYR A O 1
ATOM 773 N N . VAL A 1 95 ? 5.648 3.400 -2.882 1.00 89.56 95 VAL A N 1
ATOM 774 C CA . VAL A 1 95 ? 6.199 3.519 -4.244 1.00 89.56 95 VAL A CA 1
ATOM 775 C C . VAL A 1 95 ? 7.116 4.739 -4.354 1.00 89.56 95 VAL A C 1
ATOM 777 O O . VAL A 1 95 ? 8.202 4.630 -4.919 1.00 89.56 95 VAL A O 1
ATOM 780 N N . GLY A 1 96 ? 6.720 5.873 -3.767 1.00 88.94 96 GLY A N 1
ATOM 781 C CA . GLY A 1 96 ? 7.553 7.073 -3.701 1.00 88.94 96 GLY A CA 1
ATOM 782 C C . GLY A 1 96 ? 8.859 6.841 -2.938 1.00 88.94 96 GLY A C 1
ATOM 783 O O . GLY A 1 96 ? 9.918 7.232 -3.420 1.00 88.94 96 GLY A O 1
ATOM 784 N N . PHE A 1 97 ? 8.811 6.144 -1.798 1.00 86.62 97 PHE A N 1
ATOM 785 C CA . PHE A 1 97 ? 10.006 5.739 -1.051 1.00 86.62 97 PHE A CA 1
ATOM 786 C C . PHE A 1 97 ? 10.967 4.927 -1.926 1.00 86.62 97 PHE A C 1
ATOM 788 O O . PHE A 1 97 ? 12.138 5.280 -2.021 1.00 86.62 97 PHE A O 1
ATOM 795 N N . LEU A 1 98 ? 10.472 3.912 -2.642 1.00 86.00 98 LEU A N 1
ATOM 796 C CA . LEU A 1 98 ? 11.310 3.120 -3.544 1.00 86.00 98 LEU A CA 1
ATOM 797 C C . LEU A 1 98 ? 11.921 3.952 -4.673 1.00 86.00 98 LEU A C 1
ATOM 799 O O . LEU A 1 98 ? 13.096 3.784 -4.983 1.00 86.00 98 LEU A O 1
ATOM 803 N N . GLN A 1 99 ? 11.142 4.843 -5.290 1.00 82.25 99 GLN A N 1
ATOM 804 C CA . GLN A 1 99 ? 11.642 5.716 -6.353 1.00 82.25 99 GLN A CA 1
ATOM 805 C C . GLN A 1 99 ? 12.748 6.652 -5.855 1.00 82.25 99 GLN A C 1
ATOM 807 O O . GLN A 1 99 ? 13.735 6.847 -6.558 1.00 82.25 99 GLN A O 1
ATOM 812 N N . LEU A 1 100 ? 12.625 7.182 -4.636 1.00 84.62 100 LEU A N 1
ATOM 813 C CA . LEU A 1 100 ? 13.671 7.996 -4.016 1.00 84.62 100 LEU A CA 1
ATOM 814 C C . LEU A 1 100 ? 14.909 7.160 -3.673 1.00 84.62 100 LEU A C 1
ATOM 816 O O . LEU A 1 100 ? 16.025 7.582 -3.958 1.00 84.62 100 LEU A O 1
ATOM 820 N N . SER A 1 101 ? 14.733 5.955 -3.122 1.00 74.75 101 SER A N 1
ATOM 821 C CA . SER A 1 101 ? 15.849 5.039 -2.853 1.00 74.75 101 SER A CA 1
ATOM 822 C C . SER A 1 101 ? 16.604 4.650 -4.125 1.00 74.75 101 SER A C 1
ATOM 824 O O . SER A 1 101 ? 17.821 4.519 -4.082 1.00 74.75 101 SER A O 1
ATOM 826 N N . LEU A 1 102 ? 15.905 4.511 -5.257 1.00 68.94 102 LEU A N 1
ATOM 827 C CA . LEU A 1 102 ? 16.517 4.259 -6.563 1.00 68.94 102 LEU A CA 1
ATOM 828 C C . LEU A 1 102 ? 17.344 5.434 -7.093 1.00 68.94 102 LEU A C 1
ATOM 830 O O . LEU A 1 102 ? 18.309 5.200 -7.807 1.00 68.94 102 LEU A O 1
ATOM 834 N N . GLN A 1 103 ? 16.939 6.675 -6.814 1.00 65.81 103 GLN A N 1
ATOM 835 C CA . GLN A 1 103 ? 17.644 7.876 -7.282 1.00 65.81 103 GLN A CA 1
ATOM 836 C C . GLN A 1 103 ? 18.925 8.165 -6.492 1.00 65.81 103 GLN A C 1
ATOM 838 O 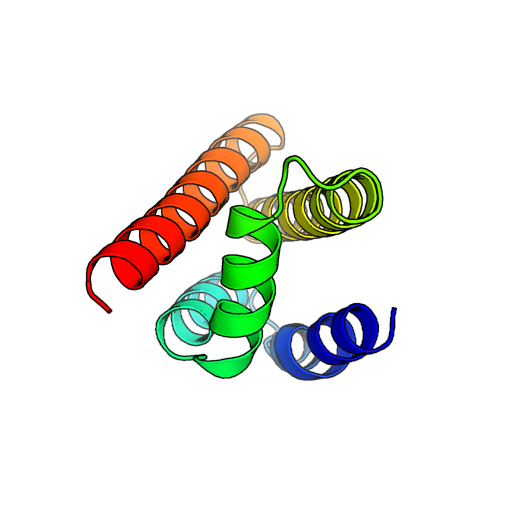O . GLN A 1 103 ? 19.773 8.917 -6.963 1.00 65.81 103 GLN A O 1
ATOM 843 N N . LEU A 1 104 ? 19.039 7.613 -5.283 1.00 59.34 104 LEU A N 1
ATOM 844 C CA . LEU A 1 104 ? 20.173 7.814 -4.380 1.00 59.34 104 LEU A CA 1
ATOM 845 C C . LEU A 1 104 ? 21.248 6.716 -4.494 1.00 59.34 104 LEU A C 1
ATOM 847 O O . LEU A 1 104 ? 22.220 6.757 -3.741 1.00 59.34 104 LEU A O 1
ATOM 851 N N . GLN A 1 105 ? 21.066 5.746 -5.396 1.00 55.44 105 GLN A N 1
ATOM 852 C CA . GLN A 1 105 ? 22.061 4.728 -5.758 1.00 55.44 105 GLN A CA 1
ATOM 853 C C . GLN A 1 105 ? 22.794 5.117 -7.039 1.00 55.44 105 GLN A C 1
ATOM 855 O O . GLN A 1 105 ? 24.021 4.878 -7.083 1.00 55.44 105 GLN A O 1
#

Nearest PDB structures (foldseek):
  2z2s-assembly4_G  TM=6.802E-01  e=6.011E+00  Cereibacter sphaeroides 2.4.1
  6peq-assembly1_E  TM=2.964E-01  e=5.082E+00  Mus musculus

Sequence (105 aa):
ERWEIFEQKEVFGSLEDVPDPSARLRALFQLVAHEVKPHVIYSELLKALDHPAVRPVIDRVSQRRLDYLIASFRQAGLSRTDAQHRARLAYAAYVGFLQLSLQLQ

Foldseek 3Di:
DVLLVCCVCPVLVVLVVPPQLVVSVVVNVVSLVPPDVNLVVLLVLVVCCVPPVSVVVNVVSLVVQLVVQLVSVVSVPDDSVVSNVVSVVVSVVSNVVSVVVVVVD

pLDDT: mean 85.8, std 10.9, range [55.44, 98.44]

Solvent-accessible surface area (backbone atoms only — not comparable to full-atom values): 5788 Å² total; per-residue (Å²): 107,74,63,61,52,46,49,53,53,65,65,50,45,66,45,67,77,42,82,51,41,59,58,28,51,51,50,49,55,51,48,71,72,70,54,63,70,70,48,54,58,53,46,55,49,61,74,39,48,88,40,81,80,39,39,66,52,52,54,55,52,51,50,53,53,42,52,50,36,26,51,43,35,35,65,52,67,40,52,75,66,55,9,47,56,50,21,51,52,54,50,51,52,50,54,50,50,47,55,53,56,64,73,75,108

Secondary structure (DSSP, 8-state):
-HHHHHIIIIIIHHHHT--SHHHHHHHHHHHHHH-HHHHHHHHHHHHTTTSTTTHHHHHHHHHHHHHHHHHHHHHTT--HHHHHHHHHHHHHHHHHHHHHHHHT-

Mean predicted aligned error: 4.77 Å

InterPro domains:
  IPR036271 Tetracyclin repressor-like, C-terminal domain superfamily [SSF48498] (19-102)